Protein AF-X1HEQ2-F1 (afdb_monomer_lite)

Sequence (127 aa):
ALIPNAGIFKFFSTPDAVSTFSRGHAEKWKAQANYKTFWMSGVTPNMFLRSLPGPYNFISLDAEGLSLELLELMATAIAKCGWFKSLRLICVEAEGEQRVKVSKLLKKAWDFFVIGETGENIICGIP

pLDDT: mean 88.19, std 8.62, range [46.47, 97.25]

Secondary structure (DSSP, 8-state):
----S-EEEEEEE-SSS--BS-HHHHHHHTTT--PEEEEEEE--HHHHHHHS----SEEEE--TTTHHHHHHHHHHHHHHHTGGGT--EEEEE--THHHHHHHHHHHHHH--EEEEE-SSEEEEE--

Radius of gyration: 16.15 Å; chains: 1; bounding box: 38×24×43 Å

Structure (mmCIF, N/CA/C/O backbone):
data_AF-X1HEQ2-F1
#
_entry.id   AF-X1HEQ2-F1
#
loop_
_atom_site.group_PDB
_atom_site.id
_atom_site.type_symbol
_atom_site.label_atom_id
_atom_site.label_alt_id
_atom_site.label_comp_id
_atom_site.label_asym_id
_atom_site.label_entity_id
_atom_site.label_seq_id
_atom_site.pdbx_PDB_ins_code
_atom_site.Cartn_x
_atom_site.Cartn_y
_atom_site.Cartn_z
_atom_site.occupancy
_atom_site.B_iso_or_equiv
_atom_site.auth_seq_id
_atom_site.auth_comp_id
_atom_site.auth_asym_id
_atom_site.auth_atom_id
_atom_site.pdbx_PDB_model_num
ATOM 1 N N . ALA A 1 1 ? 4.556 4.833 -11.571 1.00 46.47 1 ALA A N 1
ATOM 2 C CA . ALA A 1 1 ? 3.191 5.380 -11.667 1.00 46.47 1 ALA A CA 1
ATOM 3 C C . ALA A 1 1 ? 2.274 4.365 -11.024 1.00 46.47 1 ALA A C 1
ATOM 5 O O . ALA A 1 1 ? 2.251 3.228 -11.485 1.00 46.47 1 ALA A O 1
ATOM 6 N N . LEU A 1 2 ? 1.609 4.742 -9.934 1.00 52.84 2 LEU A N 1
ATOM 7 C CA . LEU A 1 2 ? 0.551 3.916 -9.365 1.00 52.84 2 LEU A CA 1
ATOM 8 C C . LEU A 1 2 ? -0.549 3.750 -10.414 1.00 52.84 2 LEU A C 1
ATOM 10 O O . LEU A 1 2 ? -0.691 4.593 -11.302 1.00 52.84 2 LEU A O 1
ATOM 14 N N . ILE A 1 3 ? -1.304 2.666 -10.321 1.00 54.94 3 ILE A N 1
ATOM 15 C CA . ILE A 1 3 ? -2.512 2.475 -11.110 1.00 54.94 3 ILE A CA 1
ATOM 16 C C . ILE A 1 3 ? -3.677 3.007 -10.254 1.00 54.94 3 ILE A C 1
ATOM 18 O O . ILE A 1 3 ? -4.243 2.249 -9.469 1.00 54.94 3 ILE A O 1
ATOM 22 N N . PRO A 1 4 ? -4.046 4.303 -10.336 1.00 55.06 4 PRO A N 1
ATOM 23 C CA . PRO A 1 4 ? -5.231 4.810 -9.643 1.00 55.06 4 PRO A CA 1
ATOM 24 C C . PRO A 1 4 ? -6.527 4.250 -10.248 1.00 55.06 4 PRO A C 1
ATOM 26 O O . PRO A 1 4 ? -7.580 4.306 -9.618 1.00 55.06 4 PRO A O 1
ATOM 29 N N . ASN A 1 5 ? -6.454 3.698 -11.463 1.00 66.75 5 ASN A N 1
ATOM 30 C CA . ASN A 1 5 ? -7.605 3.336 -12.276 1.00 66.75 5 ASN A CA 1
ATOM 31 C C . ASN A 1 5 ? -7.524 1.879 -12.716 1.00 66.75 5 ASN A C 1
ATOM 33 O O . ASN A 1 5 ? -6.500 1.441 -13.218 1.00 66.75 5 ASN A O 1
ATOM 37 N N . ALA A 1 6 ? -8.620 1.140 -12.597 1.00 81.12 6 ALA A N 1
ATOM 38 C CA . ALA A 1 6 ? -8.714 -0.194 -13.176 1.00 81.12 6 ALA A CA 1
ATOM 39 C C . ALA A 1 6 ? -8.431 -0.170 -14.686 1.00 81.12 6 ALA A C 1
ATOM 41 O O . ALA A 1 6 ? -8.766 0.801 -15.367 1.00 81.12 6 ALA A O 1
ATOM 42 N N . GLY A 1 7 ? -7.846 -1.238 -15.222 1.00 85.69 7 GLY A N 1
ATOM 43 C CA . GLY A 1 7 ? -7.561 -1.309 -16.653 1.00 85.69 7 GLY A CA 1
ATOM 44 C C . GLY A 1 7 ? -6.572 -2.400 -17.024 1.00 85.69 7 GLY A C 1
ATOM 45 O O . GLY A 1 7 ? -6.148 -3.182 -16.179 1.00 85.69 7 GLY A O 1
ATOM 46 N N . ILE A 1 8 ? -6.199 -2.438 -18.300 1.00 88.19 8 ILE A N 1
ATOM 47 C CA . ILE A 1 8 ? -5.182 -3.350 -18.822 1.00 88.19 8 ILE A CA 1
ATOM 48 C C . ILE A 1 8 ? -3.895 -2.558 -19.035 1.00 88.19 8 ILE A C 1
ATOM 50 O O . ILE A 1 8 ? -3.885 -1.544 -19.732 1.00 88.19 8 ILE A O 1
ATOM 54 N N . PHE A 1 9 ? -2.804 -3.034 -18.446 1.00 86.25 9 PHE A N 1
ATOM 55 C CA . PHE A 1 9 ? -1.512 -2.358 -18.455 1.00 86.25 9 PHE A CA 1
ATOM 56 C C . PHE A 1 9 ? -0.435 -3.285 -18.994 1.00 86.25 9 PHE A C 1
ATOM 58 O O . PHE A 1 9 ? -0.444 -4.490 -18.733 1.00 86.25 9 PHE A O 1
ATOM 65 N N . LYS A 1 10 ? 0.511 -2.713 -19.740 1.00 90.00 10 LYS A N 1
ATOM 66 C CA . LYS A 1 10 ? 1.733 -3.423 -20.108 1.00 90.00 10 LYS A CA 1
ATOM 67 C C . LYS A 1 10 ? 2.640 -3.466 -18.881 1.00 90.00 10 LYS A C 1
ATOM 69 O O . LYS A 1 10 ? 2.945 -2.425 -18.303 1.00 90.00 10 LYS A O 1
ATOM 74 N N . PHE A 1 11 ? 3.072 -4.663 -18.523 1.00 90.62 11 PHE A N 1
ATOM 75 C CA . PHE A 1 11 ? 3.966 -4.926 -17.410 1.00 90.62 11 PHE A CA 1
ATOM 76 C C . PHE A 1 11 ? 5.271 -5.514 -17.914 1.00 90.62 11 PHE A C 1
ATOM 78 O O . PHE A 1 11 ? 5.278 -6.292 -18.870 1.00 90.62 11 PHE A O 1
ATOM 85 N N . PHE A 1 12 ? 6.365 -5.117 -17.279 1.00 91.56 12 PHE A N 1
ATOM 86 C CA . PHE A 1 12 ? 7.710 -5.582 -17.563 1.00 91.56 12 PHE A CA 1
ATOM 87 C C . PHE A 1 12 ? 8.118 -6.512 -16.426 1.00 91.56 12 PHE A C 1
ATOM 89 O O . PHE A 1 12 ? 8.206 -6.078 -15.281 1.00 91.56 12 PHE A O 1
ATOM 96 N N . SER A 1 13 ? 8.373 -7.781 -16.728 1.00 92.75 13 SER A N 1
ATOM 97 C CA . SER A 1 13 ? 8.743 -8.777 -15.727 1.00 92.75 13 SER A CA 1
ATOM 98 C C . SER A 1 13 ? 10.030 -9.490 -16.081 1.00 92.75 13 SER A C 1
ATOM 100 O O . SER A 1 13 ? 10.300 -9.779 -17.245 1.00 92.75 13 SER A O 1
ATOM 102 N N . THR A 1 14 ? 10.819 -9.770 -15.059 1.00 90.69 14 THR A N 1
ATOM 103 C CA . THR A 1 14 ? 12.107 -10.445 -15.152 1.00 90.69 14 THR A CA 1
ATOM 104 C C . THR A 1 14 ? 12.375 -11.167 -13.829 1.00 90.69 14 THR A C 1
ATOM 106 O O . THR A 1 14 ? 11.910 -10.687 -12.794 1.00 90.69 14 THR A O 1
ATOM 109 N N . PRO A 1 15 ? 13.079 -12.313 -13.833 1.00 88.00 15 PRO A N 1
ATOM 110 C CA . PRO A 1 15 ? 13.595 -12.917 -12.607 1.00 88.00 15 PRO A CA 1
ATOM 111 C C . PRO A 1 15 ? 14.849 -12.201 -12.074 1.00 88.00 15 PRO A C 1
ATOM 113 O O . PRO A 1 15 ? 15.208 -12.396 -10.919 1.00 88.00 15 PRO A O 1
ATOM 116 N N . ASP A 1 16 ? 15.512 -11.389 -12.902 1.00 86.31 16 ASP A N 1
ATOM 117 C CA . ASP A 1 16 ? 16.837 -10.823 -12.603 1.00 86.31 16 ASP A CA 1
ATOM 118 C C . ASP A 1 16 ? 16.776 -9.491 -11.831 1.00 86.31 16 ASP A C 1
ATOM 120 O O . ASP A 1 16 ? 17.794 -8.979 -11.373 1.00 86.31 16 ASP A O 1
ATOM 124 N N . ALA A 1 17 ? 15.592 -8.884 -11.746 1.00 84.19 17 ALA A N 1
ATOM 125 C CA . ALA A 1 17 ? 15.356 -7.575 -11.148 1.00 84.19 17 ALA A CA 1
ATOM 126 C C . ALA A 1 17 ? 13.872 -7.392 -10.798 1.00 84.19 17 ALA A C 1
ATOM 128 O O . ALA A 1 17 ? 13.023 -8.246 -11.062 1.00 84.19 17 ALA A O 1
ATOM 129 N N . VAL A 1 18 ? 13.556 -6.229 -10.240 1.00 84.56 18 VAL A N 1
ATOM 130 C CA . VAL A 1 18 ? 12.203 -5.840 -9.852 1.00 84.56 18 VAL A CA 1
ATOM 131 C C . VAL A 1 18 ? 11.297 -5.733 -11.075 1.00 84.56 18 VAL A C 1
ATOM 133 O O . VAL A 1 18 ? 11.511 -4.923 -11.977 1.00 84.56 18 VAL A O 1
ATOM 136 N N . SER A 1 19 ? 10.223 -6.518 -11.092 1.00 88.31 19 SER A N 1
ATOM 137 C CA . SER A 1 19 ? 9.189 -6.397 -12.121 1.00 88.31 19 SER A CA 1
ATOM 138 C C . SER A 1 19 ? 8.382 -5.102 -11.939 1.00 88.31 19 SER A C 1
ATOM 140 O O . SER A 1 19 ? 8.038 -4.719 -10.826 1.00 88.31 19 SER A O 1
ATOM 142 N N . THR A 1 20 ? 8.055 -4.401 -13.026 1.00 85.06 20 THR A N 1
ATOM 143 C CA . THR A 1 20 ? 7.551 -3.022 -12.955 1.00 85.06 20 THR A CA 1
ATOM 144 C C . THR A 1 20 ? 6.547 -2.680 -14.056 1.00 85.06 20 THR A C 1
ATOM 146 O O . THR A 1 20 ? 6.605 -3.185 -15.175 1.00 85.06 20 THR A O 1
ATOM 149 N N . PHE A 1 21 ? 5.644 -1.738 -13.771 1.00 83.38 21 PHE A N 1
ATOM 150 C CA . PHE A 1 21 ? 4.819 -1.065 -14.788 1.00 83.38 21 PHE A CA 1
ATOM 151 C C . PHE A 1 21 ? 5.521 0.149 -15.411 1.00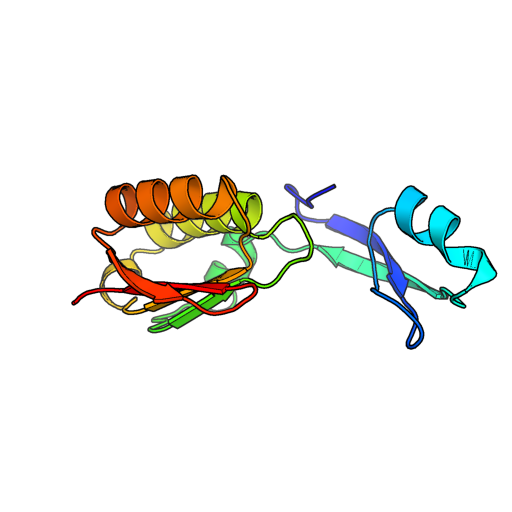 83.38 21 PHE A C 1
ATOM 153 O O . PHE A 1 21 ? 5.060 0.707 -16.408 1.00 83.38 21 PHE A O 1
ATOM 160 N N . SER A 1 22 ? 6.622 0.611 -14.815 1.00 83.88 22 SER A N 1
ATOM 161 C CA . SER A 1 22 ? 7.336 1.792 -15.285 1.00 83.88 22 SER A CA 1
ATOM 162 C C . SER A 1 22 ? 8.260 1.431 -16.440 1.00 83.88 22 SER A C 1
ATOM 164 O O . SER A 1 22 ? 9.322 0.842 -16.240 1.00 83.88 22 SER A O 1
ATOM 166 N N . ARG A 1 23 ? 7.907 1.866 -17.655 1.00 86.38 23 ARG A N 1
ATOM 167 C CA . ARG A 1 23 ? 8.789 1.721 -18.823 1.00 86.38 23 ARG A CA 1
ATOM 168 C C . ARG A 1 23 ? 10.171 2.332 -18.570 1.00 86.38 23 ARG A C 1
ATOM 170 O O . ARG A 1 23 ? 11.167 1.729 -18.938 1.00 86.38 23 ARG A O 1
ATOM 177 N N . GLY A 1 24 ? 10.241 3.497 -17.922 1.00 86.25 24 GLY A N 1
ATOM 178 C CA . GLY A 1 24 ? 11.519 4.145 -17.605 1.00 86.25 24 GLY A CA 1
ATOM 179 C C . GLY A 1 24 ? 12.387 3.319 -16.652 1.00 86.25 24 GLY A C 1
ATOM 180 O O . GLY A 1 24 ? 13.600 3.267 -16.828 1.00 86.25 24 GLY A O 1
ATOM 181 N N . HIS A 1 25 ? 11.772 2.625 -15.689 1.00 84.75 25 HIS A N 1
ATOM 182 C CA . HIS A 1 25 ? 12.490 1.715 -14.794 1.00 84.75 25 HIS A CA 1
ATOM 183 C C . HIS A 1 25 ? 13.010 0.492 -15.565 1.00 84.75 25 HIS A C 1
ATOM 185 O O . HIS A 1 25 ? 14.189 0.172 -15.466 1.00 84.75 25 HIS A O 1
ATOM 191 N N . ALA A 1 26 ? 12.179 -0.133 -16.405 1.00 89.19 26 ALA A N 1
ATOM 192 C CA . ALA A 1 26 ? 12.614 -1.251 -17.247 1.00 89.19 26 ALA A CA 1
ATOM 193 C C . ALA A 1 26 ? 13.769 -0.857 -18.190 1.00 89.19 26 ALA A C 1
ATOM 195 O O . ALA A 1 26 ? 14.762 -1.570 -18.290 1.00 89.19 26 ALA A O 1
ATOM 196 N N . GLU A 1 27 ? 13.689 0.314 -18.832 1.00 89.38 27 GLU A N 1
ATOM 197 C CA . GLU A 1 27 ? 14.755 0.825 -19.707 1.00 89.38 27 GLU A CA 1
ATOM 198 C C . GLU A 1 27 ? 16.048 1.144 -18.948 1.00 89.38 27 GLU A C 1
ATOM 200 O O . GLU A 1 27 ? 17.130 0.920 -19.490 1.00 89.38 27 GLU A O 1
ATOM 205 N N . LYS A 1 28 ? 15.959 1.631 -17.701 1.00 88.12 28 LYS A N 1
ATOM 206 C CA . LYS A 1 28 ? 17.126 1.880 -16.838 1.00 88.12 28 LYS A CA 1
ATOM 207 C C . LYS A 1 28 ? 17.915 0.595 -16.571 1.00 88.12 28 LYS A C 1
ATOM 209 O O . LYS A 1 28 ? 19.140 0.639 -16.543 1.00 88.12 28 LYS A O 1
ATOM 214 N N . TRP A 1 29 ? 17.218 -0.525 -16.395 1.00 88.75 29 TRP A N 1
ATOM 215 C CA . TRP A 1 29 ? 17.804 -1.807 -15.995 1.00 88.75 29 TRP A CA 1
ATOM 216 C C . TRP A 1 29 ? 17.945 -2.818 -17.135 1.00 88.75 29 TRP A C 1
ATOM 218 O O . TRP A 1 29 ? 18.360 -3.951 -16.904 1.00 88.75 29 TRP A O 1
ATOM 228 N N . LYS A 1 30 ? 17.634 -2.438 -18.379 1.00 89.69 30 LYS A N 1
ATOM 229 C CA . LYS A 1 30 ? 17.656 -3.359 -19.530 1.00 89.69 30 LYS A CA 1
ATOM 230 C C . LYS A 1 30 ? 19.023 -3.986 -19.814 1.00 89.69 30 LYS A C 1
ATOM 232 O O . LYS A 1 30 ? 19.094 -4.988 -20.512 1.00 89.69 30 LYS A O 1
ATOM 237 N N . ALA A 1 31 ? 20.102 -3.367 -19.333 1.00 88.44 31 ALA A N 1
ATOM 238 C CA . ALA A 1 31 ? 21.455 -3.892 -19.481 1.00 88.44 31 ALA A CA 1
ATOM 239 C C . ALA A 1 31 ? 21.771 -4.995 -18.456 1.00 88.44 31 ALA A C 1
ATOM 241 O O . ALA A 1 31 ? 22.665 -5.799 -18.694 1.00 88.44 31 ALA A O 1
ATOM 242 N N . GLN A 1 32 ? 21.055 -5.025 -17.328 1.00 91.12 32 GLN A N 1
ATOM 243 C CA . GLN A 1 32 ? 21.265 -5.964 -16.225 1.00 91.12 32 GLN A CA 1
ATOM 244 C C . GLN A 1 32 ? 20.141 -6.997 -16.090 1.00 91.12 32 GLN A C 1
ATOM 246 O O . GLN A 1 32 ? 20.331 -7.995 -15.407 1.00 91.12 32 GLN A O 1
ATOM 251 N N . ALA A 1 33 ? 18.982 -6.773 -16.715 1.00 91.38 33 ALA A N 1
ATOM 252 C CA . ALA A 1 33 ? 17.819 -7.634 -16.562 1.00 91.38 33 ALA A CA 1
ATOM 253 C C . ALA A 1 33 ? 17.059 -7.835 -17.876 1.00 91.38 33 ALA A C 1
ATOM 255 O O . ALA A 1 33 ? 16.800 -6.886 -18.623 1.00 91.38 33 ALA A O 1
ATOM 256 N N . ASN A 1 34 ? 16.641 -9.077 -18.133 1.00 91.69 34 ASN A N 1
ATOM 257 C CA . ASN A 1 34 ? 15.932 -9.438 -19.357 1.00 91.69 34 ASN A CA 1
ATOM 258 C C . ASN A 1 34 ? 14.406 -9.328 -19.196 1.00 91.69 34 ASN A C 1
ATOM 260 O O . ASN A 1 34 ? 13.695 -10.323 -19.034 1.00 91.69 34 ASN A O 1
ATOM 264 N N . TYR A 1 35 ? 13.892 -8.098 -19.240 1.00 92.94 35 TYR A N 1
ATOM 265 C CA . TYR A 1 35 ? 12.457 -7.843 -19.111 1.00 92.94 35 TYR A CA 1
ATOM 266 C C . TYR A 1 35 ? 11.646 -8.414 -20.281 1.00 92.94 35 TYR A C 1
ATOM 268 O O . TYR A 1 35 ? 11.776 -7.993 -21.431 1.00 92.94 35 TYR A O 1
ATOM 276 N N . LYS A 1 36 ? 10.703 -9.298 -19.960 1.00 94.00 36 LYS A N 1
ATOM 277 C CA . LYS A 1 36 ? 9.610 -9.716 -20.841 1.00 94.00 36 LYS A CA 1
ATOM 278 C C . LYS A 1 36 ? 8.398 -8.828 -20.609 1.00 94.00 36 LYS A C 1
ATOM 280 O O . LYS A 1 36 ? 8.101 -8.451 -19.477 1.00 94.00 36 LYS A O 1
ATOM 285 N N . THR A 1 37 ? 7.664 -8.519 -21.676 1.00 93.75 37 THR A N 1
ATOM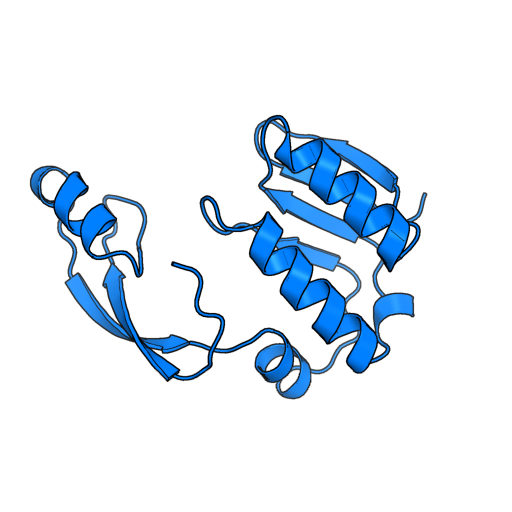 286 C CA . THR A 1 37 ? 6.421 -7.750 -21.560 1.00 93.75 37 THR A CA 1
ATOM 287 C C . THR A 1 37 ? 5.201 -8.644 -21.660 1.00 93.75 37 THR A C 1
ATOM 289 O O . THR A 1 37 ? 5.104 -9.431 -22.600 1.00 93.75 37 THR A O 1
ATOM 292 N N . PHE A 1 38 ? 4.233 -8.449 -20.773 1.00 92.88 38 PHE A N 1
ATOM 293 C CA . PHE A 1 38 ? 2.893 -9.016 -20.904 1.00 92.88 38 PHE A CA 1
ATOM 294 C C . PHE A 1 38 ? 1.837 -7.990 -20.495 1.00 92.88 38 PHE A C 1
ATOM 296 O O . PHE A 1 38 ? 2.153 -6.924 -19.966 1.00 92.88 38 PHE A O 1
ATOM 303 N N . TRP A 1 39 ? 0.578 -8.287 -20.799 1.00 92.25 39 TRP A N 1
ATOM 304 C CA . TRP A 1 39 ? -0.553 -7.459 -20.401 1.00 92.25 39 TRP A CA 1
ATOM 305 C C . TRP A 1 39 ? -1.167 -8.019 -19.128 1.00 92.25 39 TRP A C 1
ATOM 307 O O . TRP A 1 39 ? -1.403 -9.222 -19.039 1.00 92.25 39 TRP A O 1
ATOM 317 N N . MET A 1 40 ? -1.444 -7.155 -18.158 1.00 88.44 40 MET A N 1
ATOM 318 C CA . MET A 1 40 ? -2.113 -7.551 -16.925 1.00 88.44 40 MET A CA 1
ATOM 319 C C . MET A 1 40 ? -3.226 -6.588 -16.549 1.00 88.44 40 MET A C 1
ATOM 321 O O . MET A 1 40 ? -3.179 -5.399 -16.869 1.00 88.44 40 MET A O 1
ATOM 325 N N . SER A 1 41 ? -4.230 -7.124 -15.861 1.00 86.56 41 SER A N 1
ATOM 326 C CA . SER A 1 41 ? -5.320 -6.324 -15.325 1.00 86.56 41 SER A CA 1
ATOM 327 C C . SER A 1 41 ? -4.876 -5.662 -14.025 1.00 86.56 41 SER A C 1
ATOM 329 O O . SER A 1 41 ? -4.560 -6.344 -13.053 1.00 86.56 41 SER A O 1
ATOM 331 N N . GLY A 1 42 ? -4.891 -4.335 -13.994 1.00 85.81 42 GLY A N 1
ATOM 332 C CA . GLY A 1 42 ? -4.809 -3.565 -12.762 1.00 85.81 42 GLY A CA 1
ATOM 333 C C . GLY A 1 42 ? -6.171 -3.535 -12.076 1.00 85.81 42 GLY A C 1
ATOM 334 O O . GLY A 1 42 ? -7.194 -3.279 -12.717 1.00 85.81 42 GLY A O 1
ATOM 335 N N . VAL A 1 43 ? -6.183 -3.785 -10.770 1.00 86.88 43 VAL A N 1
ATOM 336 C CA . VAL A 1 43 ? -7.374 -3.682 -9.920 1.00 86.88 43 VAL A CA 1
ATOM 337 C C . VAL A 1 43 ? -7.169 -2.586 -8.885 1.00 86.88 43 VAL A C 1
ATOM 339 O O . VAL A 1 43 ? -6.060 -2.370 -8.406 1.00 86.88 43 VAL A O 1
ATOM 342 N N . THR A 1 44 ? -8.244 -1.884 -8.535 1.00 86.94 44 THR A N 1
ATOM 343 C CA . THR A 1 44 ? -8.200 -0.904 -7.441 1.00 86.94 44 THR A CA 1
ATOM 344 C C . THR A 1 44 ? -8.447 -1.597 -6.100 1.00 86.94 44 THR A C 1
ATOM 346 O O . THR A 1 44 ? -9.158 -2.607 -6.071 1.00 86.94 44 THR A O 1
ATOM 349 N N . PRO A 1 45 ? -7.986 -1.026 -4.972 1.00 87.94 45 PRO A N 1
ATOM 350 C CA . PRO A 1 45 ? -8.371 -1.480 -3.636 1.00 87.94 45 PRO A CA 1
ATOM 351 C C . PRO A 1 45 ? -9.876 -1.709 -3.459 1.00 87.94 45 PRO A C 1
ATOM 353 O O . PRO A 1 45 ? -10.295 -2.743 -2.951 1.00 87.94 45 PRO A O 1
ATOM 356 N N . ASN A 1 46 ? -10.717 -0.795 -3.956 1.00 86.69 46 ASN A N 1
ATOM 357 C CA . ASN A 1 46 ? -12.174 -0.952 -3.884 1.00 86.69 46 ASN A CA 1
ATOM 358 C C . ASN A 1 46 ? -12.674 -2.187 -4.646 1.00 86.69 46 ASN A C 1
ATOM 360 O O . ASN A 1 46 ? -13.573 -2.872 -4.167 1.00 86.69 46 ASN A O 1
ATOM 364 N N . MET A 1 47 ? -12.127 -2.463 -5.833 1.00 88.81 47 MET A N 1
ATOM 365 C CA . MET A 1 47 ? -12.500 -3.650 -6.610 1.00 88.81 47 MET A CA 1
ATOM 366 C C . MET A 1 47 ? -12.025 -4.932 -5.938 1.00 88.81 47 MET A C 1
ATOM 368 O O . MET A 1 47 ? -12.786 -5.896 -5.879 1.00 88.81 47 MET A O 1
ATOM 372 N N . PHE A 1 48 ? -10.795 -4.926 -5.420 1.00 87.38 48 PHE A N 1
ATOM 373 C CA . PHE A 1 48 ? -10.221 -6.057 -4.703 1.00 87.38 48 PHE A CA 1
ATOM 374 C C . PHE A 1 48 ? -11.078 -6.418 -3.489 1.00 87.38 48 PHE A C 1
ATOM 376 O O . PHE A 1 48 ? -11.592 -7.530 -3.420 1.00 87.38 48 PHE A O 1
ATOM 383 N N . LEU A 1 49 ? -11.333 -5.450 -2.604 1.00 87.12 49 LEU A N 1
ATOM 384 C CA . LEU A 1 49 ? -12.133 -5.671 -1.402 1.00 87.12 49 LEU A CA 1
ATOM 385 C C . LEU A 1 49 ? -13.566 -6.101 -1.769 1.00 87.12 49 LEU A C 1
ATOM 387 O O . LEU A 1 49 ? -14.079 -7.065 -1.221 1.00 87.12 49 LEU A O 1
ATOM 391 N N . ARG A 1 50 ? -14.220 -5.491 -2.764 1.00 85.00 50 ARG A N 1
ATOM 392 C CA . ARG A 1 50 ? -15.556 -5.960 -3.189 1.00 85.00 50 ARG A CA 1
ATOM 393 C C . ARG A 1 50 ? -15.578 -7.411 -3.679 1.00 85.00 50 ARG A C 1
ATOM 395 O O . ARG A 1 50 ? -16.588 -8.079 -3.490 1.00 85.00 50 ARG A O 1
ATOM 402 N N . SER A 1 51 ? -14.506 -7.863 -4.327 1.00 87.38 51 SER A N 1
ATOM 403 C CA . SER A 1 51 ? -14.421 -9.213 -4.901 1.00 87.38 51 SER A CA 1
ATOM 404 C C . SER A 1 51 ? -14.027 -10.259 -3.861 1.00 87.38 51 SER A C 1
ATOM 406 O O . SER A 1 51 ? -14.445 -11.408 -3.955 1.00 87.38 51 SER A O 1
ATOM 408 N N . LEU A 1 52 ? -13.236 -9.857 -2.867 1.00 84.88 52 LEU A N 1
ATOM 409 C CA . LEU A 1 52 ? -12.809 -10.682 -1.747 1.00 84.88 52 LEU A CA 1
ATOM 410 C C . LEU A 1 52 ? -13.200 -9.961 -0.454 1.00 84.88 52 LEU A C 1
ATOM 412 O O . LEU A 1 52 ? -12.392 -9.231 0.127 1.00 84.88 52 LEU A O 1
ATOM 416 N N . PRO A 1 53 ? -14.471 -10.085 -0.034 1.00 79.00 53 PRO A N 1
ATOM 417 C CA . PRO A 1 53 ? -14.925 -9.402 1.154 1.00 79.00 53 PRO A CA 1
ATOM 418 C C . PRO A 1 53 ? -14.287 -9.989 2.416 1.00 79.00 53 PRO A C 1
ATOM 420 O O . PRO A 1 53 ? -14.107 -11.200 2.531 1.00 79.00 53 PRO A O 1
ATOM 423 N N . GLY A 1 54 ? -13.943 -9.108 3.356 1.00 80.06 54 GLY A N 1
ATOM 424 C CA . GLY A 1 54 ? -13.354 -9.467 4.643 1.00 80.06 54 GLY A CA 1
ATOM 425 C C . GLY A 1 54 ? -14.318 -10.193 5.605 1.00 80.06 54 GLY A C 1
ATOM 426 O O . GLY A 1 54 ? -15.404 -10.620 5.209 1.00 80.06 54 GLY A O 1
ATOM 427 N N . PRO A 1 55 ? -13.953 -10.301 6.898 1.00 85.94 55 PRO A N 1
ATOM 428 C CA . PRO A 1 55 ? -13.011 -9.421 7.591 1.00 85.94 55 PRO A CA 1
ATOM 429 C C . PRO A 1 55 ? -11.539 -9.826 7.446 1.00 85.94 55 PRO A C 1
ATOM 431 O O . PRO A 1 55 ? -11.176 -10.983 7.632 1.00 85.94 55 PRO A O 1
ATOM 434 N N . TYR A 1 56 ? -10.678 -8.834 7.214 1.00 89.56 56 TYR A N 1
ATOM 435 C CA . TYR A 1 56 ? -9.226 -8.980 7.319 1.00 89.56 56 TYR A CA 1
ATOM 436 C C . TYR A 1 56 ? -8.763 -8.473 8.684 1.00 89.56 56 TYR A C 1
ATOM 438 O O . TYR A 1 56 ? -9.162 -7.390 9.111 1.00 89.56 56 TYR A O 1
ATOM 446 N N . ASN A 1 57 ? -7.924 -9.250 9.364 1.00 92.81 57 ASN A N 1
ATOM 447 C CA . ASN A 1 57 ? -7.310 -8.867 10.638 1.00 92.81 57 ASN A CA 1
ATOM 448 C C . ASN A 1 57 ? -5.904 -8.265 10.463 1.00 92.81 57 ASN A C 1
ATOM 450 O O . ASN A 1 57 ? -5.441 -7.541 11.345 1.00 92.81 57 ASN A O 1
ATOM 454 N N . PHE A 1 58 ? -5.267 -8.503 9.316 1.00 93.81 58 PHE A N 1
ATOM 455 C CA . PHE A 1 58 ? -3.938 -8.019 8.967 1.00 93.81 58 PHE A CA 1
ATOM 456 C C . PHE A 1 58 ? -3.865 -7.620 7.490 1.00 93.81 58 PHE A C 1
ATOM 458 O O . PHE A 1 58 ? -4.449 -8.286 6.634 1.00 93.81 58 PHE A O 1
ATOM 465 N N . ILE A 1 59 ? -3.137 -6.541 7.199 1.00 92.88 59 ILE A N 1
ATOM 466 C CA . ILE A 1 59 ? -2.789 -6.112 5.840 1.00 92.88 59 ILE A CA 1
ATOM 467 C C . ILE A 1 59 ? -1.286 -5.834 5.796 1.00 92.88 59 ILE A C 1
ATOM 469 O O . ILE A 1 59 ? -0.776 -5.075 6.617 1.00 92.88 59 ILE A O 1
ATOM 473 N N . SER A 1 60 ? -0.595 -6.413 4.817 1.00 95.25 60 SER A N 1
ATOM 474 C CA . SER A 1 60 ? 0.801 -6.097 4.511 1.00 95.25 60 SER A CA 1
ATOM 475 C C . SER A 1 60 ? 0.871 -5.391 3.164 1.00 95.25 60 SER A C 1
ATOM 477 O O . SER A 1 60 ? 0.336 -5.907 2.182 1.00 95.25 60 SER A O 1
ATOM 479 N N . LEU A 1 61 ? 1.496 -4.218 3.127 1.00 93.69 61 LEU A N 1
ATOM 480 C CA . LEU A 1 61 ? 1.708 -3.422 1.924 1.00 93.69 61 LEU A CA 1
ATOM 481 C C . LEU A 1 61 ? 3.207 -3.304 1.670 1.00 93.69 61 LEU A C 1
ATOM 483 O O . LEU A 1 61 ? 3.916 -2.631 2.413 1.00 93.69 61 LEU A O 1
ATOM 487 N N . ASP A 1 62 ? 3.639 -3.972 0.613 1.00 89.94 62 ASP A N 1
ATOM 488 C CA . ASP A 1 62 ? 5.000 -3.958 0.099 1.00 89.94 62 ASP A CA 1
ATOM 489 C C . ASP A 1 62 ? 4.881 -3.738 -1.410 1.00 89.94 62 ASP A C 1
ATOM 491 O O . ASP A 1 62 ? 4.353 -4.572 -2.156 1.00 89.94 62 ASP A O 1
ATOM 495 N N . ALA A 1 63 ? 5.185 -2.516 -1.819 1.00 83.38 63 ALA A N 1
ATOM 496 C CA . ALA A 1 63 ? 5.006 -2.029 -3.166 1.00 83.38 63 ALA A CA 1
ATOM 497 C C . ALA A 1 63 ? 6.087 -0.986 -3.404 1.00 83.38 63 ALA A C 1
ATOM 499 O O . ALA A 1 63 ? 5.908 0.172 -3.026 1.00 83.38 63 ALA A O 1
ATOM 500 N N . GLU A 1 64 ? 7.170 -1.402 -4.062 1.00 76.12 64 GLU A N 1
ATOM 501 C CA . GLU A 1 64 ? 8.380 -0.594 -4.212 1.00 76.12 64 GLU A CA 1
ATOM 502 C C . GLU A 1 64 ? 8.099 0.880 -4.532 1.00 76.12 64 GLU A C 1
ATOM 504 O O . GLU A 1 64 ? 7.635 1.246 -5.622 1.00 76.12 64 GLU A O 1
ATOM 509 N N . GLY A 1 65 ? 8.385 1.732 -3.545 1.00 73.62 65 GLY A N 1
ATOM 510 C CA . GLY A 1 65 ? 8.252 3.185 -3.637 1.00 73.62 65 GLY A CA 1
ATOM 511 C C . GLY A 1 65 ? 6.821 3.718 -3.795 1.00 73.62 65 GLY A C 1
ATOM 512 O O . GLY A 1 65 ? 6.665 4.884 -4.147 1.00 73.62 65 GLY A O 1
ATOM 513 N N . LEU A 1 66 ? 5.793 2.893 -3.578 1.00 85.62 66 LEU A N 1
ATOM 514 C CA . LEU A 1 66 ? 4.366 3.223 -3.734 1.00 85.62 66 LEU A CA 1
ATOM 515 C C . LEU A 1 66 ? 3.497 2.766 -2.545 1.00 85.62 66 LEU A C 1
ATOM 517 O O . LEU A 1 66 ? 2.273 2.929 -2.572 1.00 85.62 66 LEU A O 1
ATOM 521 N N . SER A 1 67 ? 4.103 2.181 -1.510 1.00 90.88 67 SER A N 1
ATOM 522 C CA . SER A 1 67 ? 3.418 1.643 -0.330 1.00 90.88 67 SER A CA 1
ATOM 523 C C . SER A 1 67 ? 2.576 2.687 0.419 1.00 90.88 67 SER A C 1
ATOM 525 O O . SER A 1 67 ? 1.465 2.378 0.855 1.00 90.88 67 SER A O 1
ATOM 527 N N . LEU A 1 68 ? 3.034 3.943 0.514 1.00 90.62 68 LEU A N 1
ATOM 528 C CA . LEU A 1 68 ? 2.285 5.022 1.172 1.00 90.62 68 LEU A CA 1
ATOM 529 C C . LEU A 1 68 ? 1.032 5.427 0.380 1.00 90.62 68 LEU A C 1
ATOM 531 O O . LEU A 1 68 ? -0.057 5.524 0.942 1.00 90.62 68 LEU A O 1
ATOM 535 N N . GLU A 1 69 ? 1.156 5.644 -0.923 1.00 89.56 69 GLU A N 1
ATOM 536 C CA . GLU A 1 69 ? 0.023 6.009 -1.771 1.00 89.56 69 GLU A CA 1
ATOM 537 C C . GLU A 1 69 ? -0.984 4.853 -1.885 1.00 89.56 69 GLU A C 1
ATOM 539 O O . GLU A 1 69 ? -2.200 5.069 -1.884 1.00 89.56 69 GLU A O 1
ATOM 544 N N . LEU A 1 70 ? -0.503 3.603 -1.924 1.00 89.69 70 LEU A N 1
ATOM 545 C CA . LEU A 1 70 ? -1.367 2.427 -1.850 1.00 89.69 70 LEU A CA 1
ATOM 546 C C . LEU A 1 70 ? -2.118 2.380 -0.514 1.00 89.69 70 LEU A C 1
ATOM 548 O O . LEU A 1 70 ? -3.318 2.093 -0.499 1.00 89.69 70 LEU A O 1
ATOM 552 N N . LEU A 1 71 ? -1.449 2.708 0.593 1.00 93.19 71 LEU A N 1
ATOM 553 C CA . LEU A 1 71 ? -2.074 2.775 1.908 1.00 93.19 71 LEU A CA 1
ATOM 554 C C . LEU A 1 71 ? -3.210 3.807 1.958 1.00 93.19 71 LEU A C 1
ATOM 556 O O . LEU A 1 71 ? -4.274 3.507 2.498 1.00 93.19 71 LEU A O 1
ATOM 560 N N . GLU A 1 72 ? -3.034 4.992 1.372 1.00 91.69 72 GLU A N 1
ATOM 561 C CA . GLU A 1 72 ? -4.081 6.026 1.312 1.00 91.69 72 GLU A CA 1
ATOM 562 C C . GLU A 1 72 ? -5.337 5.539 0.564 1.00 91.69 72 GLU A C 1
ATOM 564 O O . GLU A 1 72 ? -6.478 5.740 1.012 1.00 91.69 72 GLU A O 1
ATOM 569 N N . LEU A 1 73 ? -5.138 4.833 -0.554 1.00 90.00 73 LEU A N 1
ATOM 570 C CA . LEU A 1 73 ? -6.228 4.232 -1.324 1.00 90.00 73 LEU A CA 1
ATOM 571 C C . LEU A 1 73 ? -6.911 3.094 -0.555 1.00 90.00 73 LEU A C 1
ATOM 573 O O . LEU A 1 73 ? -8.145 3.019 -0.529 1.00 90.00 73 LEU A O 1
ATOM 577 N N . MET A 1 74 ? -6.125 2.230 0.095 1.00 90.06 74 MET A N 1
ATOM 578 C CA . MET A 1 74 ? -6.627 1.148 0.945 1.00 90.06 74 MET A CA 1
ATOM 579 C C . MET A 1 74 ? -7.440 1.698 2.117 1.00 90.06 74 MET A C 1
ATOM 581 O O . MET A 1 74 ? -8.528 1.190 2.388 1.00 90.06 74 MET A O 1
ATOM 585 N N . ALA A 1 75 ? -6.982 2.774 2.762 1.00 89.56 75 ALA A N 1
ATOM 586 C CA . ALA A 1 75 ? -7.677 3.382 3.890 1.00 89.56 75 ALA A CA 1
ATOM 587 C C . ALA A 1 75 ? -9.076 3.876 3.514 1.00 89.56 75 ALA A C 1
ATOM 589 O O . ALA A 1 75 ? -10.063 3.573 4.191 1.00 89.56 75 ALA A O 1
ATOM 590 N N . THR A 1 76 ? -9.175 4.547 2.367 1.00 88.38 76 THR A N 1
ATOM 591 C CA . THR A 1 76 ? -10.458 4.982 1.804 1.00 88.38 76 THR A CA 1
ATOM 592 C C . THR A 1 76 ? -11.369 3.797 1.473 1.00 88.38 76 THR A C 1
ATOM 594 O O . THR A 1 76 ? -12.580 3.860 1.696 1.00 88.38 76 THR A O 1
ATOM 597 N N . ALA A 1 77 ? -10.812 2.713 0.930 1.00 88.62 77 ALA A N 1
ATOM 598 C CA . ALA A 1 77 ? -11.581 1.541 0.525 1.00 88.62 77 ALA A CA 1
ATOM 599 C C . ALA A 1 77 ? -12.125 0.751 1.729 1.00 88.62 77 ALA A C 1
ATOM 601 O O . ALA A 1 77 ? -13.313 0.434 1.782 1.00 88.62 77 ALA A O 1
ATOM 602 N N . ILE A 1 78 ? -11.292 0.518 2.744 1.00 88.31 78 ILE A N 1
ATOM 603 C CA . ILE A 1 78 ? -11.671 -0.176 3.983 1.00 88.31 78 ILE A CA 1
ATOM 604 C C . ILE A 1 78 ? -12.763 0.595 4.733 1.00 88.31 78 ILE A C 1
ATOM 606 O O . ILE A 1 78 ? -13.717 -0.016 5.221 1.00 88.31 78 ILE A O 1
ATOM 610 N N . ALA A 1 79 ? -12.667 1.930 4.788 1.00 85.06 79 ALA A N 1
ATOM 611 C CA . ALA A 1 79 ? -13.691 2.772 5.405 1.00 85.06 79 ALA A CA 1
ATOM 612 C C . ALA A 1 79 ? -15.073 2.581 4.753 1.00 85.06 79 ALA A C 1
ATOM 614 O O . ALA A 1 79 ? -16.078 2.501 5.456 1.00 85.06 79 ALA A O 1
ATOM 615 N N . LYS A 1 80 ? -15.129 2.430 3.421 1.00 85.06 80 LYS A N 1
ATOM 616 C CA . LYS A 1 80 ? -16.378 2.181 2.676 1.00 85.06 80 LYS A CA 1
ATOM 617 C C . LYS A 1 80 ? -16.944 0.778 2.895 1.00 85.06 80 LYS A C 1
ATOM 619 O O . LYS A 1 80 ? -18.156 0.603 2.846 1.00 85.06 80 LYS A O 1
ATOM 624 N N . CYS A 1 81 ? -16.082 -0.213 3.110 1.00 81.81 81 CYS A N 1
ATOM 625 C CA . CYS A 1 81 ? -16.480 -1.608 3.309 1.00 81.81 81 CYS A CA 1
ATOM 626 C C . CYS A 1 81 ? -16.874 -1.935 4.761 1.00 81.81 81 CYS A C 1
ATOM 628 O O . CYS A 1 81 ? -17.473 -2.977 5.006 1.00 81.81 81 CYS A O 1
ATOM 630 N N . GLY A 1 82 ? -16.556 -1.068 5.730 1.00 78.62 82 GLY A N 1
ATOM 631 C CA . GLY A 1 82 ? -16.955 -1.232 7.133 1.00 78.62 82 GLY A CA 1
ATOM 632 C C . GLY A 1 82 ? -16.140 -2.256 7.936 1.00 78.62 82 GLY A C 1
ATOM 633 O O . GLY A 1 82 ? -16.465 -2.517 9.092 1.00 78.62 82 GLY A O 1
ATOM 634 N N . TRP A 1 83 ? -15.065 -2.822 7.374 1.00 73.69 83 TRP A N 1
ATOM 635 C CA . TRP A 1 83 ? -14.262 -3.870 8.033 1.00 73.69 83 TRP A CA 1
ATOM 636 C C . TRP A 1 83 ? -13.181 -3.355 8.973 1.00 73.69 83 TRP A C 1
ATOM 638 O O . TRP A 1 83 ? -12.510 -4.154 9.623 1.00 73.69 83 TRP A O 1
ATOM 648 N N . PHE A 1 84 ? -13.006 -2.039 9.075 1.00 76.12 84 PHE A N 1
ATOM 649 C CA . PHE A 1 84 ? -11.976 -1.437 9.924 1.00 76.12 84 PHE A CA 1
ATOM 650 C C . PHE A 1 84 ? -12.030 -1.936 11.379 1.00 76.12 84 PHE A C 1
ATOM 652 O O . PHE A 1 84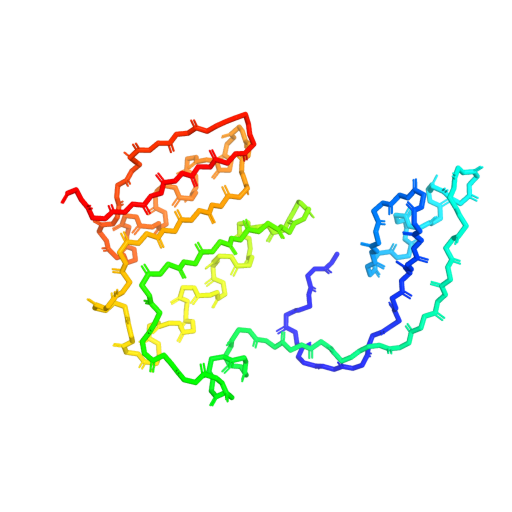 ? -11.000 -2.024 12.032 1.00 76.12 84 PHE A O 1
ATOM 659 N N . LYS A 1 85 ? -13.211 -2.340 11.874 1.00 82.75 85 LYS A N 1
ATOM 660 C CA . LYS A 1 85 ? -13.387 -2.886 13.230 1.00 82.75 85 LYS A CA 1
ATOM 661 C C . LYS A 1 85 ? -12.693 -4.231 13.461 1.00 82.75 85 LYS A C 1
ATOM 663 O O . LYS A 1 85 ? -12.432 -4.582 14.611 1.00 82.75 85 LYS A O 1
ATOM 668 N N . SER A 1 86 ? -12.431 -4.998 12.407 1.00 87.19 86 SER A N 1
ATOM 669 C CA . SER A 1 86 ? -11.774 -6.308 12.489 1.00 87.19 86 SER A CA 1
ATOM 670 C C . SER A 1 86 ? -10.274 -6.234 12.234 1.00 87.19 86 SER A C 1
ATOM 672 O O . SER A 1 86 ? -9.552 -7.139 12.645 1.00 87.19 86 SER A O 1
ATOM 674 N N . LEU A 1 87 ? -9.809 -5.157 11.601 1.00 91.12 87 LEU A N 1
ATOM 675 C CA . LEU A 1 87 ? -8.394 -4.923 11.370 1.00 91.12 87 LEU A CA 1
ATOM 676 C C . LEU A 1 87 ? -7.688 -4.730 12.718 1.00 91.12 87 LEU A C 1
ATOM 678 O O . LEU A 1 87 ? -8.204 -4.062 13.619 1.00 91.12 87 LEU A O 1
ATOM 682 N N . ARG A 1 88 ? -6.531 -5.366 12.885 1.00 93.31 88 ARG A N 1
ATOM 683 C CA . ARG A 1 88 ? -5.718 -5.294 14.110 1.00 93.31 88 ARG A CA 1
ATOM 684 C C . ARG A 1 88 ? -4.312 -4.805 13.840 1.00 93.31 88 ARG A C 1
ATOM 686 O O . ARG A 1 88 ? -3.719 -4.183 14.712 1.00 93.31 88 ARG A O 1
ATOM 693 N N . LEU A 1 89 ? -3.802 -5.100 12.649 1.00 95.31 89 LEU A N 1
ATOM 694 C CA . LEU A 1 89 ? -2.418 -4.867 12.299 1.00 95.31 89 LEU A CA 1
ATOM 695 C C . LEU A 1 89 ? -2.301 -4.431 10.840 1.00 95.31 89 LEU A C 1
ATOM 697 O O . LEU A 1 89 ? -3.000 -4.951 9.967 1.00 95.31 89 LEU A O 1
ATOM 701 N N . ILE A 1 90 ? -1.394 -3.499 10.575 1.00 95.88 90 ILE A N 1
ATOM 702 C CA . ILE A 1 90 ? -0.951 -3.132 9.237 1.00 95.88 90 ILE A CA 1
ATOM 703 C C . ILE A 1 90 ? 0.574 -3.064 9.232 1.00 95.88 90 ILE A C 1
ATOM 705 O O . ILE A 1 90 ? 1.172 -2.423 10.094 1.00 95.88 90 ILE A O 1
ATOM 709 N N . CYS A 1 91 ? 1.186 -3.716 8.250 1.00 97.12 91 CYS A N 1
ATOM 710 C CA . CYS A 1 91 ? 2.607 -3.619 7.942 1.00 97.12 91 CYS A CA 1
ATOM 711 C C . CYS A 1 91 ? 2.764 -2.846 6.632 1.00 97.12 91 CYS A C 1
ATOM 713 O O . CYS A 1 91 ? 2.054 -3.137 5.668 1.00 97.12 91 CYS A O 1
ATOM 715 N N . VAL A 1 92 ? 3.648 -1.853 6.603 1.00 96.56 92 VAL A N 1
ATOM 716 C CA . VAL A 1 92 ? 3.888 -1.016 5.422 1.00 96.56 92 VAL A CA 1
ATOM 717 C C . VAL A 1 92 ? 5.385 -0.859 5.227 1.00 96.56 92 VAL A C 1
ATOM 719 O O . VAL A 1 92 ? 6.078 -0.441 6.155 1.00 96.56 92 VAL A O 1
ATOM 722 N N . GLU A 1 93 ? 5.871 -1.147 4.029 1.00 95.00 93 GLU A N 1
ATOM 723 C CA . GLU A 1 93 ? 7.213 -0.758 3.603 1.00 95.00 93 GLU A CA 1
ATOM 724 C C . GLU A 1 93 ? 7.282 0.782 3.547 1.00 95.00 93 GLU A C 1
ATOM 726 O O . GLU A 1 93 ? 6.519 1.434 2.829 1.00 95.00 93 GLU A O 1
ATOM 731 N N . ALA A 1 94 ? 8.129 1.390 4.375 1.00 93.00 94 ALA A N 1
ATOM 732 C CA . ALA A 1 94 ? 8.277 2.837 4.460 1.00 93.00 94 ALA A CA 1
ATOM 733 C C . ALA A 1 94 ? 9.634 3.228 5.056 1.00 93.00 94 ALA A C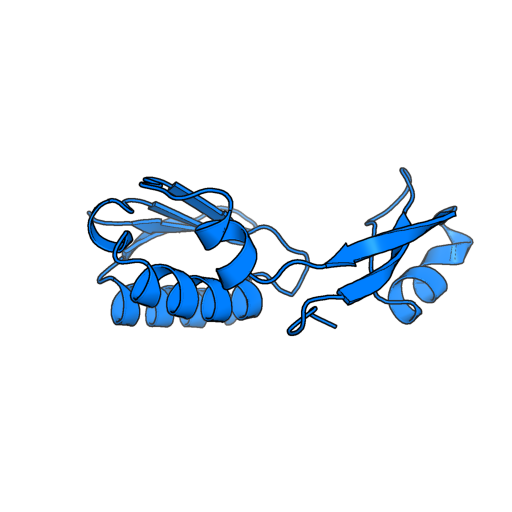 1
ATOM 735 O O . ALA A 1 94 ? 10.035 2.759 6.126 1.00 93.00 94 ALA A O 1
ATOM 736 N N . GLU A 1 95 ? 10.285 4.208 4.432 1.00 90.19 95 GLU A N 1
ATOM 737 C CA . GLU A 1 95 ? 11.585 4.724 4.863 1.00 90.19 95 GLU A CA 1
ATOM 738 C C . GLU A 1 95 ? 11.551 6.228 5.163 1.00 90.19 95 GLU A C 1
ATOM 740 O O . GLU A 1 95 ? 10.741 6.988 4.622 1.00 90.19 95 GLU A O 1
ATOM 745 N N . GLY A 1 96 ? 12.442 6.672 6.055 1.00 90.94 96 GLY A N 1
ATOM 746 C CA . GLY A 1 96 ? 12.629 8.087 6.383 1.00 90.94 96 GLY A CA 1
ATOM 747 C C . GLY A 1 96 ? 11.322 8.8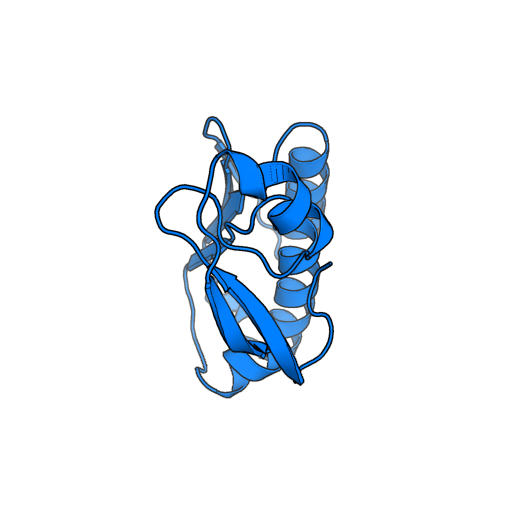10 6.732 1.00 90.94 96 GLY A C 1
ATOM 748 O O . GLY A 1 96 ? 10.567 8.394 7.612 1.00 90.94 96 GLY A O 1
ATOM 749 N N . GLU A 1 97 ? 11.031 9.902 6.023 1.00 92.81 97 GLU A N 1
ATOM 750 C CA . GLU A 1 97 ? 9.827 10.711 6.251 1.00 92.81 97 GLU A CA 1
ATOM 751 C C . GLU A 1 97 ? 8.511 9.966 5.974 1.00 92.81 97 GLU A C 1
ATOM 753 O O . GLU A 1 97 ? 7.467 10.345 6.520 1.00 92.81 97 GLU A O 1
ATOM 758 N N . GLN A 1 98 ? 8.525 8.910 5.149 1.00 92.50 98 GLN A N 1
ATOM 759 C CA . GLN A 1 98 ? 7.318 8.128 4.877 1.00 92.50 98 GLN A CA 1
ATOM 760 C C . GLN A 1 98 ? 6.805 7.444 6.146 1.00 92.50 98 GLN A C 1
ATOM 762 O O . GLN A 1 98 ? 5.595 7.414 6.355 1.00 92.50 98 GLN A O 1
ATOM 767 N N . ARG A 1 99 ? 7.690 7.002 7.053 1.00 94.81 99 ARG A N 1
ATOM 768 C CA . ARG A 1 99 ? 7.300 6.386 8.337 1.00 94.81 99 ARG A CA 1
ATOM 769 C C . ARG A 1 99 ? 6.418 7.304 9.176 1.00 94.81 99 ARG A C 1
ATOM 771 O O . ARG A 1 99 ? 5.383 6.891 9.700 1.00 94.81 99 ARG A O 1
ATOM 778 N N . VAL A 1 100 ? 6.781 8.585 9.242 1.00 95.50 100 VAL A N 1
ATOM 779 C CA . VAL A 1 100 ? 6.007 9.602 9.967 1.00 95.50 100 VAL A CA 1
ATOM 780 C C . VAL A 1 100 ? 4.637 9.808 9.318 1.00 95.50 100 VAL A C 1
ATOM 782 O O . VAL A 1 100 ? 3.639 9.963 10.025 1.00 95.50 100 VAL A O 1
ATOM 785 N N . LYS A 1 101 ? 4.568 9.799 7.981 1.00 96.19 101 LYS A N 1
ATOM 786 C CA . LYS A 1 101 ? 3.305 9.926 7.236 1.00 96.19 101 LYS A CA 1
ATOM 787 C C . LYS A 1 101 ? 2.401 8.714 7.459 1.00 96.19 101 LYS A C 1
ATOM 789 O O . LYS A 1 101 ? 1.233 8.913 7.785 1.00 96.19 101 LYS A O 1
ATOM 794 N N . VAL A 1 102 ? 2.945 7.496 7.377 1.00 96.00 102 VAL A N 1
ATOM 795 C CA . VAL A 1 102 ? 2.221 6.246 7.661 1.00 96.00 102 VAL A CA 1
ATOM 796 C C . VAL A 1 102 ? 1.649 6.271 9.078 1.00 96.00 102 VAL A C 1
ATOM 798 O O . VAL A 1 102 ? 0.440 6.137 9.246 1.00 96.00 102 VAL A O 1
ATOM 801 N N . SER A 1 103 ? 2.477 6.539 10.091 1.00 96.12 103 SER A N 1
ATOM 802 C CA . SER A 1 103 ? 2.038 6.592 11.493 1.00 96.12 103 SER A CA 1
ATOM 803 C C . SER A 1 103 ? 0.914 7.614 11.718 1.00 96.12 103 SER A C 1
ATOM 805 O O . SER A 1 103 ? -0.123 7.295 12.303 1.00 96.12 103 SER A O 1
ATOM 807 N N . LYS A 1 104 ? 1.054 8.835 11.178 1.00 96.69 104 LYS A N 1
ATOM 808 C CA . LYS A 1 104 ? 0.009 9.873 11.267 1.00 96.69 104 LYS A CA 1
ATOM 809 C C . LYS A 1 104 ? -1.286 9.458 10.570 1.00 96.69 104 LYS A C 1
ATOM 811 O O . LYS A 1 104 ? -2.366 9.703 11.110 1.00 96.69 104 LYS A O 1
ATOM 816 N N . LEU A 1 105 ? -1.186 8.860 9.383 1.00 95.31 105 LEU A N 1
ATOM 817 C CA . LEU A 1 105 ? -2.342 8.410 8.615 1.00 95.31 105 LEU A CA 1
ATOM 818 C C . LEU A 1 105 ? -3.095 7.303 9.358 1.00 95.31 105 LEU A C 1
ATOM 820 O O . LEU A 1 105 ? -4.305 7.414 9.532 1.00 95.31 105 LEU A O 1
ATOM 824 N N . LEU A 1 106 ? -2.385 6.280 9.837 1.00 94.75 106 LEU A N 1
ATOM 825 C CA . LEU A 1 106 ? -2.970 5.123 10.518 1.00 94.75 106 LEU A CA 1
ATOM 826 C C . LEU A 1 106 ? -3.580 5.488 11.872 1.00 94.75 106 LEU A C 1
ATOM 828 O O . LEU A 1 106 ? -4.690 5.047 12.179 1.00 94.75 106 LEU A O 1
ATOM 832 N N . LYS A 1 107 ? -2.927 6.376 12.629 1.00 95.00 107 LYS A N 1
ATOM 833 C CA . LYS A 1 107 ? -3.499 6.939 13.855 1.00 95.00 107 LYS A CA 1
ATOM 834 C C . LYS A 1 107 ? -4.793 7.701 13.574 1.00 95.00 107 LYS A C 1
ATOM 836 O O . LYS A 1 107 ? -5.786 7.513 14.264 1.00 95.00 107 LYS A O 1
ATOM 841 N N . LYS A 1 108 ? -4.816 8.543 12.536 1.00 92.81 108 LYS A N 1
ATOM 842 C CA . LYS A 1 108 ? -6.016 9.310 12.164 1.00 92.81 108 LYS A CA 1
ATOM 843 C C . LYS A 1 108 ? -7.146 8.418 11.642 1.00 92.81 108 LYS A C 1
ATOM 845 O O . LYS A 1 108 ? -8.308 8.700 11.916 1.00 92.81 108 LYS A O 1
ATOM 850 N N . ALA A 1 109 ? -6.820 7.407 10.841 1.00 90.25 109 ALA A N 1
ATOM 851 C CA . ALA A 1 109 ? -7.811 6.570 10.177 1.00 90.25 109 ALA A CA 1
ATOM 852 C C . ALA A 1 109 ? -8.456 5.564 11.138 1.00 90.25 109 ALA A C 1
ATOM 854 O O . ALA A 1 109 ? -9.671 5.375 11.084 1.00 90.25 109 ALA A O 1
ATOM 855 N N . TRP A 1 110 ? -7.652 4.930 11.999 1.00 91.06 110 TRP A N 1
ATOM 856 C CA . TRP A 1 110 ? -8.075 3.754 12.766 1.00 91.06 110 TRP A CA 1
ATOM 857 C C . TRP A 1 110 ? -7.572 3.713 14.210 1.00 91.06 110 TRP A C 1
ATOM 859 O O . TRP A 1 110 ? -7.738 2.687 14.858 1.00 91.06 110 TRP A O 1
ATOM 869 N N . ASP A 1 111 ? -6.978 4.799 14.712 1.00 93.56 111 ASP A N 1
ATOM 870 C CA . ASP A 1 111 ? -6.353 4.848 16.043 1.00 93.56 111 ASP A CA 1
ATOM 871 C C . ASP A 1 111 ? -5.280 3.760 16.235 1.00 93.56 111 ASP A C 1
ATOM 873 O O . ASP A 1 111 ? -5.141 3.152 17.292 1.00 93.56 111 ASP A O 1
ATOM 877 N N . PHE A 1 112 ? -4.529 3.473 15.166 1.00 95.69 112 PHE A N 1
ATOM 878 C CA . PHE A 1 112 ? -3.408 2.536 15.208 1.00 95.69 112 PHE A CA 1
ATOM 879 C C . PHE A 1 112 ? -2.124 3.254 15.619 1.00 95.69 112 PHE A C 1
ATOM 881 O O . PHE A 1 112 ? -1.855 4.383 15.200 1.00 95.69 112 PHE A O 1
ATOM 888 N N . PHE A 1 113 ? -1.298 2.558 16.394 1.00 97.12 113 PHE A N 1
ATOM 889 C CA . PHE A 1 113 ? -0.019 3.040 16.902 1.00 97.12 113 PHE A CA 1
ATOM 890 C C . PHE A 1 113 ? 1.117 2.202 16.340 1.00 97.12 113 PHE A C 1
ATOM 892 O O . PHE A 1 113 ? 0.921 1.038 16.003 1.00 97.12 113 PHE A O 1
ATOM 899 N N . VAL A 1 114 ? 2.311 2.785 16.243 1.00 97.19 114 VAL A N 1
ATOM 900 C CA . VAL A 1 114 ? 3.517 2.029 15.889 1.00 97.19 114 VAL A CA 1
ATOM 901 C C . VAL A 1 114 ? 3.823 1.058 17.024 1.00 97.19 114 VAL A C 1
ATOM 903 O O . VAL A 1 114 ? 4.022 1.490 18.157 1.00 97.19 114 VAL A O 1
ATOM 906 N N . ILE A 1 115 ? 3.848 -0.237 16.715 1.00 97.12 115 ILE A N 1
ATOM 907 C CA . ILE A 1 115 ? 4.149 -1.306 17.680 1.00 97.12 115 ILE A CA 1
ATOM 908 C C . ILE A 1 115 ? 5.440 -2.056 17.339 1.00 97.12 115 ILE A C 1
ATOM 910 O O . ILE A 1 115 ? 5.934 -2.836 18.148 1.00 97.12 115 ILE A O 1
ATOM 914 N N . GLY A 1 116 ? 5.995 -1.826 16.148 1.00 95.50 116 GLY A N 1
ATOM 915 C CA . GLY A 1 116 ? 7.254 -2.418 15.724 1.00 95.50 116 G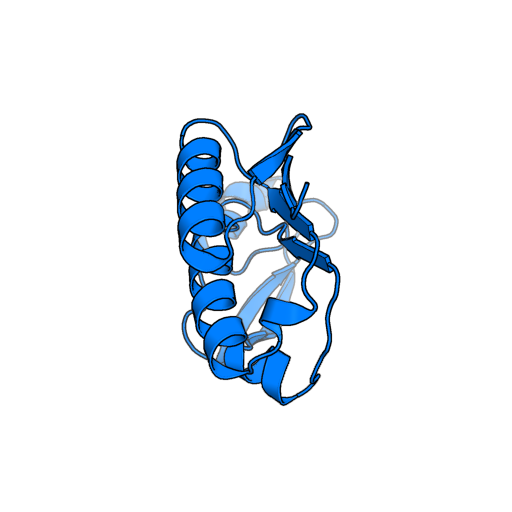LY A CA 1
ATOM 916 C C . GLY A 1 116 ? 7.788 -1.779 14.450 1.00 95.50 116 GLY A C 1
ATOM 917 O O . GLY A 1 116 ? 7.038 -1.217 13.652 1.00 95.50 116 GLY A O 1
ATOM 918 N N . GLU A 1 117 ? 9.097 -1.882 14.259 1.00 95.62 117 GLU A N 1
ATOM 919 C CA . GLU A 1 117 ? 9.794 -1.421 13.063 1.00 95.62 117 GLU A CA 1
ATOM 920 C C . GLU A 1 117 ? 10.874 -2.437 12.681 1.00 95.62 117 GLU A C 1
ATOM 922 O O . GLU A 1 117 ? 11.479 -3.081 13.538 1.00 95.62 117 GLU A O 1
ATOM 927 N N . THR A 1 118 ? 11.118 -2.570 11.382 1.00 91.44 118 THR A N 1
ATOM 928 C CA . THR A 1 118 ? 12.249 -3.317 10.814 1.00 91.44 118 THR A CA 1
ATOM 929 C C . THR A 1 118 ? 13.096 -2.371 9.955 1.00 91.44 118 THR A C 1
ATOM 931 O O . THR A 1 118 ? 12.861 -1.158 9.957 1.00 91.44 118 THR A O 1
ATOM 934 N N . GLY A 1 119 ? 14.080 -2.902 9.220 1.00 88.25 119 GLY A N 1
ATOM 935 C CA . GLY A 1 119 ? 14.891 -2.110 8.287 1.00 88.25 119 GLY A CA 1
ATOM 936 C C . GLY A 1 119 ? 14.035 -1.317 7.295 1.00 88.25 119 GLY A C 1
ATOM 937 O O . GLY A 1 119 ? 14.189 -0.105 7.202 1.00 88.25 119 GLY A O 1
ATOM 938 N N . GLU A 1 120 ? 13.055 -1.971 6.671 1.00 90.06 120 GLU A N 1
ATOM 939 C CA . GLU A 1 120 ? 12.243 -1.379 5.593 1.00 90.06 120 GLU A CA 1
ATOM 940 C C . GLU A 1 120 ? 10.767 -1.202 5.978 1.00 90.06 120 GLU A C 1
ATOM 942 O O . GLU A 1 120 ? 10.059 -0.417 5.361 1.00 90.06 120 GLU A O 1
ATOM 947 N N . ASN A 1 121 ? 10.289 -1.866 7.038 1.00 94.88 121 ASN A N 1
ATOM 948 C CA . ASN A 1 121 ? 8.862 -1.878 7.384 1.00 94.88 121 ASN A CA 1
ATOM 949 C C . ASN A 1 121 ? 8.538 -1.143 8.685 1.00 94.88 121 ASN A C 1
ATOM 951 O O . ASN A 1 121 ? 9.243 -1.289 9.687 1.00 94.88 121 ASN A O 1
ATOM 955 N N . ILE A 1 122 ? 7.398 -0.454 8.693 1.00 96.75 122 ILE A N 1
ATOM 956 C CA . ILE A 1 122 ? 6.714 0.037 9.890 1.00 96.75 122 ILE A CA 1
ATOM 957 C C . ILE A 1 122 ? 5.472 -0.821 10.159 1.00 96.75 122 ILE A C 1
ATOM 959 O O . ILE A 1 122 ? 4.686 -1.112 9.256 1.00 96.75 122 ILE A O 1
ATOM 963 N N . ILE A 1 123 ? 5.300 -1.241 11.412 1.00 97.19 123 ILE A N 1
ATOM 964 C CA . ILE A 1 123 ? 4.199 -2.097 11.853 1.00 97.19 123 ILE A CA 1
ATOM 965 C C . ILE A 1 123 ? 3.330 -1.296 12.819 1.00 97.19 123 ILE A C 1
ATOM 967 O O . ILE A 1 123 ? 3.792 -0.850 13.875 1.00 97.19 123 ILE A O 1
ATOM 971 N N . CYS A 1 124 ? 2.058 -1.123 12.467 1.00 97.25 124 CYS A N 1
ATOM 972 C CA . CYS A 1 124 ? 1.093 -0.381 13.266 1.00 97.25 124 CYS A CA 1
ATOM 973 C C . CYS A 1 124 ? -0.130 -1.227 13.618 1.00 97.25 124 CYS A C 1
ATOM 975 O O . CYS A 1 124 ? -0.647 -1.955 12.773 1.00 97.25 124 CYS A O 1
ATOM 977 N N . GLY A 1 125 ? -0.639 -1.093 14.839 1.00 95.62 125 GLY A N 1
ATOM 978 C CA . GLY A 1 125 ? -1.800 -1.848 15.299 1.00 95.62 125 GLY A CA 1
ATOM 979 C C . GLY A 1 125 ? -2.497 -1.228 16.502 1.00 95.62 125 GLY A C 1
ATOM 980 O O . GLY A 1 125 ? -2.128 -0.145 16.962 1.00 95.62 125 GLY A O 1
ATOM 981 N N . ILE A 1 126 ? -3.521 -1.928 16.988 1.00 89.50 126 ILE A N 1
ATOM 982 C CA . ILE A 1 126 ? -4.147 -1.635 18.282 1.00 89.50 126 ILE A CA 1
ATOM 983 C C . ILE A 1 126 ? -3.217 -2.195 19.379 1.00 89.50 126 ILE A C 1
ATOM 985 O O . ILE A 1 126 ? -2.812 -3.351 19.236 1.00 89.50 126 ILE A O 1
ATOM 989 N N . PRO A 1 127 ? -2.855 -1.409 20.412 1.00 69.69 127 PRO A N 1
ATOM 990 C CA . PRO A 1 127 ? -2.022 -1.868 21.525 1.00 69.69 127 PRO A CA 1
ATOM 991 C C . PRO A 1 127 ? -2.626 -3.044 22.300 1.00 69.69 127 PRO A C 1
ATOM 993 O O . PRO A 1 127 ? -3.875 -3.140 22.364 1.00 69.69 127 PRO A O 1
#

Foldseek 3Di:
DDCQDWDKAKWWDFPQDDTDSDPVVCVVCVVRTPTDIDIDIDDFLLRVCVVPPDLDQEEEFDDVVCQLVSVVRNLVNCVVSVNLVNHFKYKTFDDDVSLVVVQVVCCVRRVWHFPDDDPGITMTGDD

Organism: NCBI:txid412755